Protein AF-A0A7C9DYZ3-F1 (afdb_monomer_lite)

Organism: Opuntia streptacantha (NCBI:txid393608)

Secondary structure (DSSP, 8-state):
-HHHHHHHHHHHHHHHHTT-----TTS-EEEEEEEEE-TTTT-TTSHHHHHHHHHHHIIIIIEEEEEEEEEEE-TTSPEEE---EE--SB-TT-TTPPTTEEEEEEEEE--TTT-SEEEEEEEE-

Foldseek 3Di:
DVVVVVVVVVLVVLQCVLVDDDDDDDFDKDKDKDKDADPVPPPLPPCPPVVVVVVVVQQVPQKWKWFFAPPAADPVRGGDIFDIKGFDDWSPSHPPDDRRMTMTMIMGGDDVNSVHTDDMDMGGD

InterPro domains:
  IPR001024 PLAT/LH2 domain [SM00308] (28-125)
  IPR036392 PLAT/LH2 domain superfamily [SSF49723] (28-124)

Structure (mmCIF, N/CA/C/O backbone):
data_AF-A0A7C9DYZ3-F1
#
_entry.id   AF-A0A7C9DYZ3-F1
#
loop_
_atom_site.group_PDB
_atom_site.id
_atom_site.type_symbol
_atom_site.label_atom_id
_atom_site.label_alt_id
_atom_site.label_comp_id
_atom_site.label_asym_id
_atom_site.label_entity_id
_atom_site.label_seq_id
_atom_site.pdbx_PDB_ins_code
_atom_site.Cartn_x
_atom_site.Cartn_y
_atom_site.Cartn_z
_atom_site.occupancy
_atom_site.B_iso_or_equiv
_atom_site.auth_seq_id
_atom_site.auth_comp_id
_atom_site.auth_asym_id
_atom_site.auth_atom_id
_atom_site.pdbx_PDB_model_num
ATOM 1 N N . ARG A 1 1 ? 26.206 -26.464 -12.274 1.00 66.50 1 ARG A N 1
ATOM 2 C CA . ARG A 1 1 ? 25.627 -27.165 -11.103 1.00 66.50 1 ARG A CA 1
ATOM 3 C C . ARG A 1 1 ? 25.848 -26.382 -9.807 1.00 66.50 1 ARG A C 1
ATOM 5 O O . ARG A 1 1 ? 24.873 -25.877 -9.287 1.00 66.50 1 ARG A O 1
ATOM 12 N N . GLU A 1 2 ? 27.070 -26.205 -9.293 1.00 76.88 2 GLU A N 1
ATOM 13 C CA . GLU A 1 2 ? 27.279 -25.505 -8.002 1.00 76.88 2 GLU A CA 1
ATOM 14 C C . GLU A 1 2 ? 27.096 -23.975 -8.089 1.00 76.88 2 GLU A C 1
ATOM 16 O O . GLU A 1 2 ? 26.298 -23.412 -7.348 1.00 76.88 2 GLU A O 1
ATOM 21 N N . ARG A 1 3 ? 27.678 -23.333 -9.115 1.00 71.94 3 ARG A N 1
ATOM 22 C CA . ARG A 1 3 ? 27.473 -21.898 -9.431 1.00 71.94 3 ARG A CA 1
ATOM 23 C C . ARG A 1 3 ? 26.017 -21.499 -9.708 1.00 71.94 3 ARG A C 1
ATOM 25 O O . ARG A 1 3 ? 25.664 -20.331 -9.637 1.00 71.94 3 ARG A O 1
ATOM 32 N N . GLU A 1 4 ? 25.187 -22.460 -10.087 1.00 72.12 4 GLU A N 1
ATOM 33 C CA . GLU A 1 4 ? 23.780 -22.235 -10.432 1.00 72.12 4 GLU A CA 1
ATOM 34 C C . GLU A 1 4 ? 22.916 -22.219 -9.169 1.00 72.12 4 GLU A C 1
ATOM 36 O O . GLU A 1 4 ? 22.166 -21.275 -8.952 1.00 72.12 4 GLU A O 1
ATOM 41 N N . ARG A 1 5 ? 23.156 -23.165 -8.253 1.00 75.81 5 ARG A N 1
ATOM 42 C CA . ARG A 1 5 ? 22.546 -23.174 -6.915 1.00 75.81 5 ARG A CA 1
ATOM 43 C C . ARG A 1 5 ? 22.957 -21.974 -6.066 1.00 75.81 5 ARG A C 1
ATOM 45 O O . ARG A 1 5 ? 22.178 -21.506 -5.243 1.00 75.81 5 ARG A O 1
ATOM 52 N N . GLU A 1 6 ? 24.186 -21.488 -6.230 1.00 78.94 6 GLU A N 1
ATOM 53 C CA . GLU A 1 6 ? 24.662 -20.291 -5.530 1.00 78.94 6 GLU A CA 1
ATOM 54 C C . GLU A 1 6 ? 23.914 -19.037 -6.001 1.00 78.94 6 GLU A C 1
ATOM 56 O O . GLU A 1 6 ? 23.446 -18.259 -5.171 1.00 78.94 6 GLU A O 1
ATOM 61 N N . ARG A 1 7 ? 23.678 -18.907 -7.315 1.00 71.00 7 ARG A N 1
ATOM 62 C CA . ARG A 1 7 ? 22.825 -17.850 -7.879 1.00 71.00 7 ARG A CA 1
ATOM 63 C C . ARG A 1 7 ? 21.375 -17.971 -7.423 1.00 71.00 7 ARG A C 1
ATOM 65 O O . ARG A 1 7 ? 20.777 -16.958 -7.084 1.00 71.00 7 ARG A O 1
ATOM 72 N N . GLU A 1 8 ? 20.819 -19.180 -7.373 1.00 71.75 8 GLU A N 1
ATOM 73 C CA . GLU A 1 8 ? 19.464 -19.412 -6.852 1.00 71.75 8 GLU A CA 1
ATOM 74 C C . GLU A 1 8 ? 19.353 -19.009 -5.377 1.00 71.75 8 GLU A C 1
ATOM 76 O O . GLU A 1 8 ? 18.424 -18.300 -4.997 1.00 71.75 8 GLU A O 1
ATOM 81 N N . ARG A 1 9 ? 20.327 -19.383 -4.540 1.00 75.25 9 ARG A N 1
ATOM 82 C CA . ARG A 1 9 ? 20.363 -18.978 -3.126 1.00 75.25 9 ARG A CA 1
ATOM 83 C C . ARG A 1 9 ? 20.508 -17.472 -2.960 1.00 75.25 9 ARG A C 1
ATOM 85 O O . ARG A 1 9 ? 19.810 -16.880 -2.143 1.00 75.25 9 ARG A O 1
ATOM 92 N N . GLU A 1 10 ? 21.378 -16.842 -3.741 1.00 74.31 10 GLU A N 1
ATOM 93 C CA . GLU A 1 10 ? 21.534 -15.388 -3.735 1.00 74.31 10 GLU A CA 1
ATOM 94 C C . GLU A 1 10 ? 20.234 -14.689 -4.169 1.00 74.31 10 GLU A C 1
ATOM 96 O O . GLU A 1 10 ? 19.822 -13.695 -3.567 1.00 74.31 10 GLU A O 1
ATOM 101 N N . MET A 1 11 ? 19.553 -15.234 -5.179 1.00 66.69 11 MET A N 1
ATOM 102 C CA . MET A 1 11 ? 18.279 -14.730 -5.691 1.00 66.69 11 MET A CA 1
ATOM 103 C C . MET A 1 11 ? 17.149 -14.859 -4.663 1.00 66.69 11 MET A C 1
ATOM 105 O O . MET A 1 11 ? 16.346 -13.934 -4.533 1.00 66.69 11 MET A O 1
ATOM 109 N N . LEU A 1 12 ? 17.112 -15.964 -3.916 1.00 69.69 12 LEU A N 1
ATOM 110 C CA . LEU A 1 12 ? 16.163 -16.185 -2.825 1.00 69.69 12 LEU A CA 1
ATOM 111 C C . LEU A 1 12 ? 16.435 -15.250 -1.645 1.00 69.69 12 LEU A C 1
ATOM 113 O O . LEU A 1 12 ? 15.505 -14.641 -1.126 1.00 69.69 12 LEU A O 1
ATOM 117 N N . ASN A 1 13 ? 17.698 -15.057 -1.265 1.00 65.81 13 ASN A N 1
ATOM 118 C CA . ASN A 1 13 ? 18.055 -14.145 -0.177 1.00 65.81 13 ASN A CA 1
ATOM 119 C C . ASN A 1 13 ? 17.676 -12.692 -0.503 1.00 65.81 13 ASN A C 1
ATOM 121 O O . ASN A 1 13 ? 17.133 -11.993 0.351 1.00 65.81 13 ASN A O 1
ATOM 125 N N . LYS A 1 14 ? 17.882 -12.249 -1.751 1.00 64.19 14 LYS A N 1
ATOM 126 C CA . LYS A 1 14 ? 17.424 -10.926 -2.218 1.00 64.19 14 LYS A CA 1
ATOM 127 C C . LYS A 1 14 ? 15.899 -10.795 -2.198 1.00 64.19 14 LYS A C 1
ATOM 129 O O . LYS A 1 14 ? 15.389 -9.719 -1.888 1.00 64.19 14 LYS A O 1
ATOM 134 N N . LEU A 1 15 ? 15.176 -11.872 -2.515 1.00 57.25 15 LEU A N 1
ATOM 135 C CA . LEU A 1 15 ? 13.712 -11.891 -2.473 1.00 57.25 15 LEU A CA 1
ATOM 136 C C . LEU A 1 15 ? 13.193 -11.757 -1.036 1.00 57.25 15 LEU A C 1
ATOM 138 O O . LEU A 1 15 ? 12.281 -10.967 -0.790 1.00 57.25 15 LEU A O 1
ATOM 142 N N . VAL A 1 16 ? 13.797 -12.496 -0.101 1.00 64.50 16 VAL A N 1
ATOM 143 C CA . VAL A 1 16 ? 13.464 -12.456 1.329 1.00 64.50 16 VAL A CA 1
ATOM 144 C C . VAL A 1 16 ? 13.733 -11.074 1.915 1.00 64.50 16 VAL A C 1
ATOM 146 O O . VAL A 1 16 ? 12.865 -10.542 2.600 1.00 64.50 16 VAL A O 1
ATOM 149 N N . ASP A 1 17 ? 14.870 -10.451 1.604 1.00 61.84 17 ASP A N 1
ATOM 150 C CA . ASP A 1 17 ? 15.204 -9.099 2.078 1.00 61.84 17 ASP A CA 1
ATOM 151 C C . ASP A 1 17 ? 14.166 -8.064 1.618 1.00 61.84 17 ASP A C 1
ATOM 153 O O . ASP A 1 17 ? 13.617 -7.310 2.417 1.00 61.84 17 ASP A O 1
ATOM 157 N N . CYS A 1 18 ? 13.767 -8.111 0.345 1.00 55.31 18 CYS A N 1
ATOM 158 C CA . CYS A 1 18 ? 12.752 -7.202 -0.183 1.00 55.31 18 CYS A CA 1
ATOM 159 C C . CYS A 1 18 ? 11.333 -7.472 0.376 1.00 55.31 18 CYS A C 1
ATOM 161 O O . CYS A 1 18 ? 10.425 -6.680 0.115 1.00 55.31 18 CYS A O 1
ATOM 163 N N . CYS A 1 19 ? 11.083 -8.625 1.008 1.00 52.72 19 CYS A N 1
ATOM 164 C CA . CYS A 1 19 ? 9.807 -8.986 1.652 1.00 52.72 19 CYS A CA 1
ATOM 165 C C . CYS A 1 19 ? 9.865 -8.856 3.182 1.00 52.72 19 CYS A C 1
ATOM 167 O O . CYS A 1 19 ? 8.846 -9.036 3.849 1.00 52.72 19 CYS A O 1
ATOM 169 N N . SER A 1 20 ? 11.043 -8.588 3.747 1.00 53.69 20 SER A N 1
ATOM 170 C CA . SER A 1 20 ? 11.243 -8.587 5.190 1.00 53.69 20 SER A CA 1
ATOM 171 C C . SER A 1 20 ? 10.620 -7.344 5.819 1.00 53.69 20 SER A C 1
ATOM 173 O O . SER A 1 20 ? 10.947 -6.207 5.482 1.00 53.69 20 SER A O 1
ATOM 175 N N . VAL A 1 21 ? 9.714 -7.565 6.770 1.00 52.03 21 VAL A N 1
ATOM 176 C CA . VAL A 1 21 ? 9.134 -6.509 7.602 1.00 52.03 21 VAL A CA 1
ATOM 177 C C . VAL A 1 21 ? 10.143 -6.163 8.701 1.00 52.03 21 VAL A C 1
ATOM 179 O O . VAL A 1 21 ? 10.467 -6.999 9.542 1.00 52.03 21 VAL A O 1
ATOM 182 N N . HIS A 1 22 ? 10.656 -4.931 8.709 1.00 50.41 22 HIS A N 1
ATOM 183 C CA . HIS A 1 22 ? 11.542 -4.458 9.776 1.00 50.41 22 HIS A CA 1
ATOM 184 C C . HIS A 1 22 ? 10.754 -4.247 11.079 1.00 50.41 22 HIS A C 1
ATOM 186 O O . HIS A 1 22 ? 10.003 -3.280 11.216 1.00 50.41 22 HIS A O 1
ATOM 192 N N . HIS A 1 23 ? 10.950 -5.141 12.049 1.00 41.16 23 HIS A N 1
ATOM 193 C CA . HIS A 1 23 ? 10.341 -5.057 13.375 1.00 41.16 23 HIS A CA 1
ATOM 194 C C . HIS A 1 23 ? 11.152 -4.100 14.269 1.00 41.16 23 HIS A C 1
ATOM 196 O O . HIS A 1 23 ? 12.239 -4.433 14.737 1.00 41.16 23 HIS A O 1
ATOM 202 N N . GLY A 1 24 ? 10.645 -2.880 14.464 1.00 42.94 24 GLY A N 1
ATOM 203 C CA . GLY A 1 24 ? 11.203 -1.875 15.373 1.00 42.94 24 GLY A CA 1
ATOM 204 C C . GLY A 1 24 ? 10.192 -1.541 16.466 1.00 42.94 24 GLY A C 1
ATOM 205 O O . GLY A 1 24 ? 9.040 -1.239 16.168 1.00 42.94 24 GLY A O 1
ATOM 206 N N . SER A 1 25 ? 10.622 -1.616 17.720 1.00 49.25 25 SER A N 1
ATOM 207 C CA . SER A 1 25 ? 9.800 -1.555 18.930 1.00 49.25 25 SER A CA 1
ATOM 208 C C . SER A 1 25 ? 8.962 -0.268 19.098 1.00 49.25 25 SER A C 1
ATOM 210 O O . SER A 1 25 ? 9.440 0.845 18.882 1.00 49.25 25 SER A O 1
ATOM 212 N N . LYS A 1 26 ? 7.724 -0.471 19.590 1.00 50.66 26 LYS A N 1
ATOM 213 C CA . LYS A 1 26 ? 6.744 0.467 20.200 1.00 50.66 26 LYS A CA 1
ATOM 214 C C . LYS A 1 26 ? 5.700 1.220 19.358 1.00 50.66 26 LYS A C 1
ATOM 216 O O . LYS A 1 26 ? 4.947 2.000 19.930 1.00 50.66 26 LYS A O 1
ATOM 221 N N . LYS A 1 27 ? 5.530 0.891 18.081 1.00 58.66 27 LYS A N 1
ATOM 222 C CA . LYS A 1 27 ? 4.233 0.973 17.375 1.00 58.66 27 LYS A CA 1
ATOM 223 C C . LYS A 1 27 ? 4.204 -0.197 16.410 1.00 58.66 27 LYS A C 1
ATOM 225 O O . LYS A 1 27 ? 5.220 -0.398 15.740 1.00 58.66 27 LYS A O 1
ATOM 230 N N . GLU A 1 28 ? 3.141 -0.992 16.372 1.00 78.19 28 GLU A N 1
ATOM 231 C CA . GLU A 1 28 ? 3.104 -2.072 15.387 1.00 78.19 28 GLU A CA 1
ATOM 232 C C . GLU A 1 28 ? 3.160 -1.444 13.987 1.00 78.19 28 GLU A C 1
ATOM 234 O O . GLU A 1 28 ? 2.627 -0.361 13.732 1.00 78.19 28 GLU A O 1
ATOM 239 N N . LYS A 1 29 ? 3.946 -2.044 13.098 1.00 87.25 29 LYS A N 1
ATOM 240 C CA . LYS A 1 29 ? 4.179 -1.528 11.750 1.00 87.25 29 LYS A CA 1
ATOM 241 C C . LYS A 1 29 ? 3.868 -2.627 10.764 1.00 87.25 29 LYS A C 1
ATOM 243 O O . LYS A 1 29 ? 4.343 -3.750 10.929 1.00 87.25 29 LYS A O 1
ATOM 248 N N . ILE A 1 30 ? 3.151 -2.277 9.706 1.00 88.88 30 ILE A N 1
ATOM 249 C CA . ILE A 1 30 ? 2.915 -3.180 8.584 1.00 88.88 30 ILE A CA 1
ATOM 250 C C . ILE A 1 30 ? 3.876 -2.788 7.469 1.00 88.88 30 ILE A C 1
ATOM 252 O O . ILE A 1 30 ? 3.783 -1.700 6.903 1.00 88.88 30 ILE A O 1
ATOM 256 N N . GLY A 1 31 ? 4.828 -3.669 7.171 1.00 88.56 31 GLY A N 1
ATOM 257 C CA . GLY A 1 31 ? 5.681 -3.541 5.994 1.00 88.56 31 GLY A CA 1
ATOM 258 C C . GLY A 1 31 ? 4.966 -4.069 4.754 1.00 88.56 31 GLY A C 1
ATOM 259 O O . GLY A 1 31 ? 4.274 -5.083 4.815 1.00 88.56 31 GLY A O 1
ATOM 260 N N . GLY A 1 32 ? 5.146 -3.393 3.627 1.00 85.94 32 GLY A N 1
ATOM 261 C CA . GLY A 1 32 ? 4.594 -3.790 2.340 1.00 85.94 32 GLY A CA 1
ATOM 262 C C . GLY A 1 32 ? 5.540 -3.473 1.188 1.00 85.94 32 GLY A C 1
ATOM 263 O O . GLY A 1 32 ? 6.531 -2.752 1.335 1.00 85.94 32 GLY A O 1
ATOM 264 N N . ARG A 1 33 ? 5.202 -4.000 0.011 1.00 87.25 33 ARG A N 1
ATOM 265 C CA . ARG A 1 33 ? 5.870 -3.684 -1.250 1.00 87.25 33 ARG A CA 1
ATOM 266 C C . ARG A 1 33 ? 4.849 -3.133 -2.232 1.00 87.25 33 ARG A C 1
ATOM 268 O O . ARG A 1 33 ? 3.814 -3.754 -2.451 1.00 87.25 33 ARG A O 1
ATOM 275 N N . VAL A 1 34 ? 5.173 -2.008 -2.855 1.00 86.94 34 VAL A N 1
ATOM 276 C CA . VAL A 1 34 ? 4.394 -1.433 -3.955 1.00 86.94 34 VAL A CA 1
ATOM 277 C C . VAL A 1 34 ? 5.182 -1.624 -5.242 1.00 86.94 34 VAL A C 1
ATOM 279 O O . VAL A 1 34 ? 6.341 -1.224 -5.310 1.00 86.94 34 VAL A O 1
ATOM 282 N N . VAL A 1 35 ? 4.568 -2.233 -6.254 1.00 85.12 35 VAL A N 1
ATOM 283 C CA . VAL A 1 35 ? 5.140 -2.348 -7.601 1.00 85.12 35 VAL A CA 1
ATOM 284 C C . VAL A 1 35 ? 4.348 -1.430 -8.521 1.00 85.12 35 VAL A C 1
ATOM 286 O O . VAL A 1 35 ? 3.127 -1.538 -8.603 1.00 85.12 35 VAL A O 1
ATOM 289 N N . LEU A 1 36 ? 5.039 -0.492 -9.163 1.00 80.69 36 LEU A N 1
ATOM 290 C CA . LEU A 1 36 ? 4.455 0.504 -10.054 1.00 80.69 36 LEU A CA 1
ATOM 291 C C . LEU A 1 36 ? 5.005 0.325 -11.465 1.00 80.69 36 LEU A C 1
ATOM 293 O O . LEU A 1 36 ? 6.196 0.078 -11.646 1.00 80.69 36 LEU A O 1
ATOM 297 N N . MET A 1 37 ? 4.147 0.546 -12.456 1.00 75.44 37 MET A N 1
ATOM 298 C CA . MET A 1 37 ? 4.537 0.673 -13.857 1.00 75.44 37 MET A CA 1
ATOM 299 C C . MET A 1 37 ? 4.259 2.100 -14.317 1.00 75.44 37 MET A C 1
ATOM 301 O O . MET A 1 37 ? 3.167 2.633 -14.105 1.00 75.44 37 MET A O 1
ATOM 305 N N . LYS A 1 38 ? 5.238 2.741 -14.957 1.00 68.00 38 LYS A N 1
ATOM 306 C CA . LYS A 1 38 ? 5.021 4.057 -15.568 1.00 68.00 38 LYS A CA 1
ATOM 307 C C . LYS A 1 38 ? 4.173 3.880 -16.837 1.00 68.00 38 LYS A C 1
ATOM 309 O O . LYS A 1 38 ? 4.298 2.897 -17.557 1.00 68.00 38 LYS A O 1
ATOM 314 N N . LYS A 1 39 ? 3.304 4.846 -17.136 1.00 66.12 39 LYS A N 1
ATOM 315 C CA . LYS A 1 39 ? 2.420 4.784 -18.316 1.00 66.12 39 LYS A CA 1
ATOM 316 C C . LYS A 1 39 ? 3.174 4.899 -19.654 1.00 66.12 39 LYS A C 1
ATOM 318 O O . LYS A 1 39 ? 2.709 4.379 -20.658 1.00 66.12 39 LYS A O 1
ATOM 323 N N . ASN A 1 40 ? 4.350 5.531 -19.670 1.00 54.94 40 ASN A N 1
ATOM 324 C CA . ASN A 1 40 ? 5.118 5.822 -20.894 1.00 54.94 40 ASN A CA 1
ATOM 325 C C . ASN A 1 40 ? 6.157 4.734 -21.249 1.00 54.94 40 ASN A C 1
ATOM 327 O O . ASN A 1 40 ? 7.225 5.043 -21.762 1.00 54.94 40 ASN A O 1
ATOM 331 N N . VAL A 1 41 ? 5.885 3.468 -20.931 1.00 45.62 41 VAL A N 1
ATOM 332 C CA . VAL A 1 41 ? 6.881 2.376 -20.927 1.00 45.62 41 VAL A CA 1
ATOM 333 C C . VAL A 1 41 ? 6.726 1.475 -22.158 1.00 45.62 41 VAL A C 1
ATOM 335 O O . VAL A 1 41 ? 6.606 0.262 -22.056 1.00 45.62 41 VAL A O 1
ATOM 338 N N . LEU A 1 42 ? 6.718 2.077 -23.349 1.00 50.75 42 LEU A N 1
ATOM 339 C CA . LEU A 1 42 ? 7.003 1.345 -24.594 1.00 50.75 42 LEU A CA 1
ATOM 340 C C . LEU A 1 42 ? 8.357 1.731 -25.213 1.00 50.75 42 LEU A C 1
ATOM 342 O O . LEU A 1 42 ? 8.877 0.954 -26.006 1.00 50.75 42 LEU A O 1
ATOM 346 N N . ASP A 1 43 ? 8.987 2.834 -24.788 1.00 47.06 43 ASP A N 1
ATOM 347 C CA . ASP A 1 43 ? 10.351 3.199 -25.203 1.00 47.06 43 ASP A CA 1
ATOM 348 C C . ASP A 1 43 ? 11.375 2.797 -24.134 1.00 47.06 43 ASP A C 1
ATOM 350 O O . ASP A 1 43 ? 11.820 3.576 -23.292 1.00 47.06 43 ASP A O 1
ATOM 354 N N . PHE A 1 44 ? 11.737 1.517 -24.158 1.00 48.91 44 PHE A N 1
ATOM 355 C CA . PHE A 1 44 ? 12.659 0.869 -23.222 1.00 48.91 44 PHE A CA 1
ATOM 356 C C . PHE A 1 44 ? 14.148 1.195 -23.438 1.00 48.91 44 PHE A C 1
ATOM 358 O O . PHE A 1 44 ? 14.993 0.628 -22.748 1.00 48.91 44 PHE A O 1
ATOM 365 N N . ASN A 1 45 ? 14.502 2.081 -24.373 1.00 50.72 45 ASN A N 1
ATOM 366 C CA . ASN A 1 45 ? 15.900 2.240 -24.786 1.00 50.72 45 ASN A CA 1
ATOM 367 C C . ASN A 1 45 ? 16.713 3.255 -23.947 1.00 50.72 45 ASN A C 1
ATOM 369 O O . ASN A 1 45 ? 17.935 3.183 -23.962 1.00 50.72 45 ASN A O 1
ATOM 373 N N . ASP A 1 46 ? 16.067 4.139 -23.167 1.00 47.69 46 ASP A N 1
ATOM 374 C CA . ASP A 1 46 ? 16.725 5.251 -22.430 1.00 47.69 46 ASP A CA 1
ATOM 375 C C . ASP A 1 46 ? 16.521 5.218 -20.891 1.00 47.69 46 ASP A C 1
ATOM 377 O O . ASP A 1 46 ? 16.729 6.192 -20.162 1.00 47.69 46 ASP A O 1
ATOM 381 N N . PHE A 1 47 ? 16.091 4.069 -20.359 1.00 49.78 47 PHE A N 1
ATOM 382 C CA . PHE A 1 47 ? 15.523 3.927 -19.009 1.00 49.78 47 PHE A CA 1
ATOM 383 C C . PHE A 1 47 ? 16.519 4.169 -17.853 1.00 49.78 47 PHE A C 1
ATOM 385 O O . PHE A 1 47 ? 16.100 4.514 -16.754 1.00 49.78 47 PHE A O 1
ATOM 392 N N . SER A 1 48 ? 17.831 4.008 -18.044 1.00 52.22 48 SER A N 1
ATOM 393 C CA . SER A 1 48 ? 18.778 4.027 -16.914 1.00 52.22 48 SER A CA 1
ATOM 394 C C . SER A 1 48 ? 19.047 5.423 -16.337 1.00 52.22 48 SER A C 1
ATOM 396 O O . SER A 1 48 ? 19.254 5.534 -15.130 1.00 52.22 48 SER A O 1
ATOM 398 N N . ALA A 1 49 ? 19.010 6.480 -17.157 1.00 51.53 49 ALA A N 1
ATOM 399 C CA . AL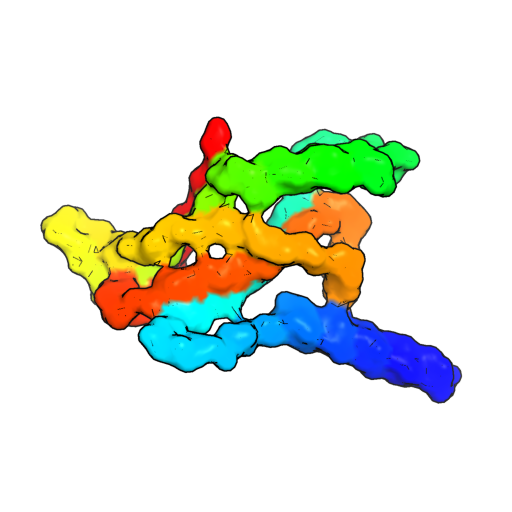A A 1 49 ? 19.274 7.850 -16.709 1.00 51.53 49 ALA A CA 1
ATOM 400 C C . ALA A 1 49 ? 17.983 8.607 -16.339 1.00 51.53 49 ALA A C 1
ATOM 402 O O . ALA A 1 49 ? 17.903 9.202 -15.270 1.00 51.53 49 ALA A O 1
ATOM 403 N N . SER A 1 50 ? 16.930 8.517 -17.163 1.00 49.16 50 SER A N 1
ATOM 404 C CA . SER A 1 50 ? 15.695 9.305 -16.973 1.00 49.16 50 SER A CA 1
ATOM 405 C C . SER A 1 50 ? 14.781 8.788 -15.847 1.00 49.16 50 SER A C 1
ATOM 407 O O . SER A 1 50 ? 13.988 9.534 -15.267 1.00 49.16 50 SER A O 1
ATOM 409 N N . VAL A 1 51 ? 14.873 7.501 -15.500 1.00 51.97 51 VAL A N 1
ATOM 410 C CA . VAL A 1 51 ? 14.030 6.898 -14.451 1.00 51.97 51 VAL A CA 1
ATOM 411 C C . VAL A 1 51 ? 14.503 7.254 -13.060 1.00 51.97 51 VAL A C 1
ATOM 413 O O . VAL A 1 51 ? 13.671 7.390 -12.170 1.00 51.97 51 VAL A O 1
ATOM 416 N N . VAL A 1 52 ? 15.808 7.445 -12.874 1.00 53.78 52 VAL A N 1
ATOM 417 C CA . VAL A 1 52 ? 16.358 7.913 -11.600 1.00 53.78 52 VAL A CA 1
ATOM 418 C C . VAL A 1 52 ? 15.829 9.317 -11.287 1.00 53.78 52 VAL A C 1
ATOM 420 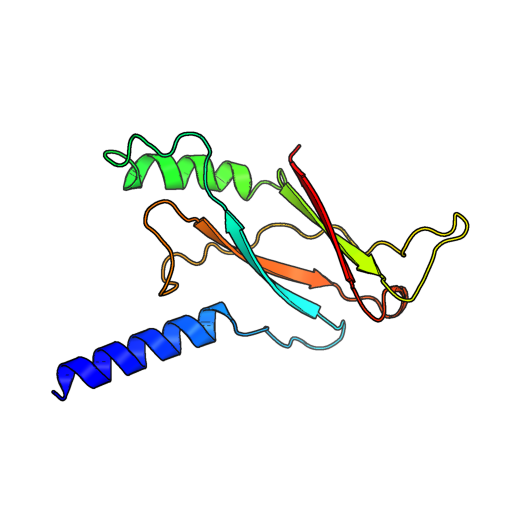O O . VAL A 1 52 ? 15.385 9.554 -10.163 1.00 53.78 52 VAL A O 1
ATOM 423 N N . ASP A 1 53 ? 15.755 10.194 -12.293 1.00 53.50 53 ASP A N 1
ATOM 424 C CA . ASP A 1 53 ? 15.232 11.558 -12.140 1.00 53.50 53 ASP A CA 1
ATOM 425 C C . ASP A 1 53 ? 13.716 11.577 -11.880 1.00 53.50 53 ASP A C 1
ATOM 427 O O . ASP A 1 53 ? 13.252 12.173 -10.907 1.00 53.50 53 ASP A O 1
ATOM 431 N N . GLY A 1 54 ? 12.926 10.851 -12.682 1.00 56.53 54 GLY A N 1
ATOM 432 C CA . GLY A 1 54 ? 11.469 10.766 -12.493 1.00 56.53 54 GLY A CA 1
ATOM 433 C C . GLY A 1 54 ? 11.048 10.024 -11.218 1.00 56.53 54 GLY A C 1
ATOM 434 O O . GLY A 1 54 ? 9.939 10.211 -10.717 1.00 56.53 54 GLY A O 1
ATOM 435 N N . LEU A 1 55 ? 11.928 9.189 -10.668 1.00 58.56 55 LEU A N 1
ATOM 436 C CA . LEU A 1 55 ? 11.689 8.502 -9.411 1.00 58.56 55 LEU A CA 1
ATOM 437 C C . LEU A 1 55 ? 11.823 9.438 -8.203 1.00 58.56 55 LEU A C 1
ATOM 439 O O . LEU A 1 55 ? 11.051 9.324 -7.249 1.00 58.56 55 LEU A O 1
ATOM 443 N N . HIS A 1 56 ? 12.749 10.395 -8.241 1.00 58.84 56 HIS A N 1
ATOM 444 C CA . HIS A 1 56 ? 12.857 11.381 -7.168 1.00 58.84 56 HIS A CA 1
ATOM 445 C C . HIS A 1 56 ? 11.544 12.162 -6.982 1.00 58.84 56 HIS A C 1
ATOM 447 O O . HIS A 1 56 ? 11.141 12.443 -5.854 1.00 58.84 56 HIS A O 1
ATOM 453 N N . GLU A 1 57 ? 10.810 12.409 -8.071 1.00 60.56 57 GLU A N 1
ATOM 454 C CA . GLU A 1 57 ? 9.487 13.032 -8.017 1.00 60.56 57 GLU A CA 1
ATOM 455 C C . GLU A 1 57 ? 8.409 12.163 -7.351 1.00 60.56 57 GLU A C 1
ATOM 457 O O . GLU A 1 57 ? 7.587 12.688 -6.602 1.00 60.56 57 GLU A O 1
ATOM 462 N N . LEU A 1 58 ? 8.397 10.848 -7.600 1.00 61.94 58 LEU A N 1
ATOM 463 C CA . LEU A 1 58 ? 7.427 9.920 -6.994 1.00 61.94 58 LEU A CA 1
ATOM 464 C C . LEU A 1 58 ? 7.674 9.722 -5.492 1.00 61.94 58 LEU A C 1
ATOM 466 O O . LEU A 1 58 ? 6.735 9.515 -4.724 1.00 61.94 58 LEU A O 1
ATOM 470 N N . LEU A 1 59 ? 8.936 9.816 -5.072 1.00 62.00 59 LEU A N 1
ATOM 471 C CA . LEU A 1 59 ? 9.357 9.732 -3.671 1.00 62.00 59 LEU A CA 1
ATOM 472 C C . LEU A 1 59 ? 9.039 11.020 -2.879 1.00 62.00 59 LEU A C 1
ATOM 474 O O . LEU A 1 59 ? 9.071 11.016 -1.649 1.00 62.00 59 LEU A O 1
ATOM 478 N N . GLY A 1 60 ? 8.680 12.113 -3.562 1.00 59.56 60 GLY A N 1
ATOM 479 C CA . GLY A 1 60 ? 8.382 13.431 -2.990 1.00 59.56 60 GLY A CA 1
ATOM 480 C C . GLY A 1 60 ? 6.965 13.608 -2.429 1.00 59.56 60 GLY A C 1
ATOM 481 O O . GLY A 1 60 ? 6.372 14.660 -2.635 1.00 59.56 60 GLY A O 1
ATOM 482 N N . LYS A 1 61 ? 6.404 12.605 -1.738 1.00 63.50 61 LYS A N 1
ATOM 483 C CA . LYS A 1 61 ? 5.027 12.597 -1.177 1.00 63.50 61 LYS A CA 1
ATOM 484 C C . LYS A 1 61 ? 3.864 12.691 -2.184 1.00 63.50 61 LYS A C 1
ATOM 486 O O . LYS A 1 61 ? 2.724 12.761 -1.745 1.00 63.50 61 LYS A O 1
ATOM 491 N N . LYS A 1 62 ? 4.110 12.611 -3.498 1.00 76.00 62 LYS A N 1
ATOM 492 C CA . LYS A 1 62 ? 3.044 12.677 -4.521 1.00 76.00 62 LYS A CA 1
ATOM 493 C C . LYS A 1 62 ? 2.041 11.523 -4.429 1.00 76.00 62 LYS A C 1
ATOM 495 O O . LYS A 1 62 ? 0.857 11.715 -4.673 1.00 76.00 62 LYS A O 1
ATOM 500 N N . ILE A 1 63 ? 2.508 10.322 -4.066 1.00 85.75 63 ILE A N 1
ATOM 501 C CA . ILE A 1 63 ? 1.641 9.148 -3.915 1.00 85.75 63 ILE A CA 1
ATOM 502 C C . ILE A 1 63 ? 1.531 8.754 -2.446 1.00 85.75 63 ILE A C 1
ATOM 504 O O . ILE A 1 63 ? 2.529 8.383 -1.821 1.00 85.75 63 ILE A O 1
ATOM 508 N N . SER A 1 64 ? 0.309 8.792 -1.917 1.00 91.06 64 SER A N 1
ATOM 509 C CA . SER A 1 64 ? -0.012 8.351 -0.562 1.00 91.06 64 SER A CA 1
ATOM 510 C C . SER A 1 64 ? -0.878 7.097 -0.562 1.00 91.06 64 SER A C 1
ATOM 512 O O . SER A 1 64 ? -1.677 6.843 -1.468 1.00 91.06 64 SER A O 1
ATOM 514 N N . PHE A 1 65 ? -0.699 6.313 0.493 1.00 93.06 65 PHE A N 1
ATOM 515 C CA . PHE A 1 65 ? -1.367 5.047 0.727 1.00 93.06 65 PHE A CA 1
ATOM 516 C C . PHE A 1 65 ? -1.973 5.053 2.127 1.00 93.06 65 PHE A C 1
ATOM 518 O O . PHE A 1 65 ? -1.296 5.410 3.093 1.00 93.06 65 PHE A O 1
ATOM 525 N N . GLN A 1 66 ? -3.227 4.634 2.259 1.00 94.19 66 GLN A N 1
ATOM 526 C CA . GLN A 1 66 ? -3.905 4.513 3.551 1.00 94.19 66 GLN A CA 1
ATOM 527 C C . GLN A 1 66 ? -4.596 3.163 3.662 1.00 94.19 66 GLN A C 1
ATOM 529 O O . GLN A 1 66 ? -5.350 2.777 2.768 1.00 94.19 66 GLN A O 1
ATOM 534 N N . LEU A 1 67 ? -4.353 2.467 4.772 1.00 94.44 67 LEU A N 1
ATOM 535 C CA . LEU A 1 67 ? -5.083 1.253 5.116 1.00 94.44 67 LEU A CA 1
ATOM 536 C C . LEU A 1 67 ? -6.517 1.599 5.517 1.00 94.44 67 LEU A C 1
ATOM 538 O O . LEU A 1 67 ? -6.760 2.620 6.162 1.00 94.44 67 LEU A O 1
ATOM 542 N N . VAL A 1 68 ? -7.443 0.723 5.146 1.00 95.31 68 VAL A N 1
ATOM 543 C CA . VAL A 1 68 ? -8.855 0.790 5.523 1.00 95.31 68 VAL A CA 1
ATOM 544 C C . VAL A 1 68 ? -9.198 -0.473 6.300 1.00 95.31 68 VAL A C 1
ATOM 546 O O . VAL A 1 68 ? -8.947 -1.585 5.817 1.00 95.31 68 VAL A O 1
ATOM 549 N N . SER A 1 69 ? -9.761 -0.303 7.495 1.00 94.81 69 SER A N 1
ATOM 550 C CA . SER A 1 69 ? -10.219 -1.418 8.323 1.00 94.81 69 SER A CA 1
ATOM 551 C C . SER A 1 69 ? -11.369 -2.176 7.659 1.00 94.81 69 SER A C 1
ATOM 553 O O . SER A 1 69 ? -12.271 -1.569 7.081 1.00 94.81 69 SER A O 1
ATOM 555 N N . ALA A 1 70 ? -11.340 -3.504 7.759 1.00 94.88 70 ALA A N 1
ATOM 556 C CA . ALA A 1 70 ? -12.450 -4.378 7.380 1.00 94.88 70 ALA A CA 1
ATOM 557 C C . ALA A 1 70 ? -13.434 -4.644 8.527 1.00 94.88 70 ALA A C 1
ATOM 559 O O . ALA A 1 70 ? -14.532 -5.140 8.279 1.00 94.88 70 ALA A O 1
ATOM 560 N N . VAL A 1 71 ? -13.027 -4.373 9.769 1.00 95.44 71 VAL A N 1
ATOM 561 C CA . VAL A 1 71 ? -13.739 -4.816 10.980 1.00 95.44 71 VAL A CA 1
ATOM 562 C C . VAL A 1 71 ? -14.208 -3.655 11.853 1.00 95.44 71 VAL A C 1
ATOM 564 O O . VAL A 1 71 ? -15.216 -3.786 12.543 1.00 95.44 71 VAL A O 1
ATOM 567 N N . ASN A 1 72 ? -13.540 -2.503 11.768 1.00 94.06 72 ASN A N 1
ATOM 568 C CA . ASN A 1 72 ? -13.861 -1.306 12.532 1.00 94.06 72 ASN A CA 1
ATOM 569 C C . ASN A 1 72 ? -14.358 -0.196 11.606 1.00 94.06 72 ASN A C 1
ATOM 571 O O . ASN A 1 72 ? -13.727 0.124 10.5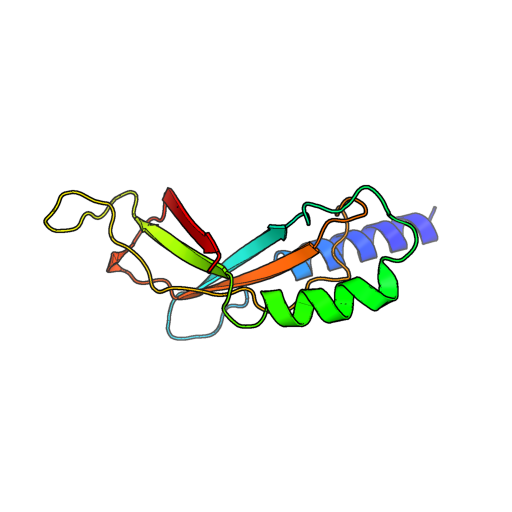97 1.00 94.06 72 ASN A O 1
ATOM 575 N N . PHE A 1 73 ? -15.467 0.436 11.988 1.00 93.62 73 PHE A N 1
ATOM 576 C CA . PHE A 1 73 ? -16.134 1.470 11.199 1.00 93.62 73 PHE A CA 1
ATOM 577 C C . PHE A 1 73 ? -16.176 2.806 11.955 1.00 93.62 73 PHE A C 1
ATOM 579 O O . PHE A 1 73 ? -16.170 2.836 13.188 1.00 93.62 73 PHE A O 1
ATOM 586 N N . ASP A 1 74 ? -16.166 3.912 11.215 1.00 91.38 74 ASP A N 1
ATOM 587 C CA . ASP A 1 74 ? -16.414 5.255 11.732 1.00 91.38 74 ASP A CA 1
ATOM 588 C C . ASP A 1 74 ? -17.919 5.509 11.954 1.00 91.38 74 ASP A C 1
ATOM 590 O O . ASP A 1 74 ? -18.763 4.634 11.744 1.00 91.38 74 ASP A O 1
ATOM 594 N N . SER A 1 75 ? -18.269 6.719 12.398 1.00 91.81 75 SER A N 1
ATOM 595 C CA . SER A 1 75 ? -19.663 7.109 12.650 1.00 91.81 75 SER A CA 1
ATOM 596 C C . SER A 1 75 ? -20.548 7.103 11.401 1.00 91.81 75 SER A C 1
ATOM 598 O O . SER A 1 75 ? -21.766 7.009 11.530 1.00 91.81 75 SER A O 1
ATOM 600 N N . ASP A 1 76 ? -19.951 7.186 10.209 1.00 93.56 76 ASP A N 1
ATOM 601 C CA . ASP A 1 76 ? -20.657 7.185 8.927 1.00 93.56 76 ASP A CA 1
ATOM 602 C C . ASP A 1 76 ? -20.800 5.762 8.352 1.00 93.56 76 ASP A C 1
ATOM 604 O O . ASP A 1 76 ? -21.310 5.587 7.242 1.00 93.56 76 ASP A O 1
ATOM 608 N N . GLY A 1 77 ? -20.336 4.738 9.079 1.00 92.38 77 GLY A N 1
ATOM 609 C CA . GLY A 1 77 ? -20.351 3.342 8.643 1.00 92.38 77 GLY A CA 1
ATOM 610 C C . GLY A 1 77 ? -19.267 2.997 7.618 1.00 92.38 77 GLY A C 1
ATOM 611 O O . GLY A 1 77 ? -19.362 1.963 6.954 1.00 92.38 77 GLY A O 1
ATOM 612 N N . LYS A 1 78 ? -18.236 3.834 7.456 1.00 93.19 78 LYS A N 1
ATOM 613 C CA . LYS A 1 78 ? -17.089 3.556 6.576 1.00 93.19 78 LYS A CA 1
ATOM 614 C C . LYS A 1 78 ? -15.969 2.914 7.381 1.00 93.19 78 LYS A C 1
ATOM 616 O O . LYS A 1 78 ? -15.796 3.216 8.554 1.00 93.19 78 LYS A O 1
ATOM 621 N N . GLY A 1 79 ? -15.188 2.031 6.759 1.00 94.06 79 GLY A N 1
ATOM 622 C CA . GLY A 1 79 ? -14.034 1.422 7.426 1.00 94.06 79 GLY A CA 1
ATOM 623 C C . GLY A 1 79 ? -13.066 2.493 7.936 1.00 94.06 79 GLY A C 1
ATOM 624 O O . GLY A 1 79 ? -12.732 3.426 7.199 1.00 94.06 79 GLY A O 1
ATOM 625 N N . LYS A 1 80 ? -12.616 2.369 9.190 1.00 95.00 80 LYS A N 1
ATOM 626 C CA . LYS A 1 80 ? -11.678 3.323 9.796 1.00 95.00 80 LYS A CA 1
ATOM 627 C C . LYS A 1 80 ? -10.400 3.429 8.968 1.00 95.00 80 LYS A C 1
ATOM 629 O O . LYS A 1 80 ? -9.858 2.424 8.500 1.00 95.00 80 LYS A O 1
ATOM 634 N N . LEU A 1 81 ? -9.918 4.658 8.803 1.00 94.06 81 LEU A N 1
ATOM 635 C CA . LEU A 1 81 ? -8.745 4.962 7.992 1.00 94.06 81 LEU A CA 1
ATOM 636 C C . LEU A 1 81 ? -7.487 5.056 8.846 1.00 94.06 81 LEU A C 1
ATOM 638 O O . LEU A 1 81 ? -7.454 5.757 9.855 1.00 94.06 81 LEU A O 1
ATOM 642 N N . GLY A 1 82 ? -6.423 4.414 8.375 1.00 91.94 82 GLY A N 1
ATOM 643 C CA . GLY A 1 82 ? -5.090 4.600 8.922 1.00 91.94 82 GLY A CA 1
ATOM 644 C C . GLY A 1 82 ? -4.415 5.888 8.474 1.00 91.94 82 GLY A C 1
ATOM 645 O O . GLY A 1 82 ? -4.894 6.626 7.604 1.00 91.94 82 GLY A O 1
ATOM 646 N N . LYS A 1 83 ? -3.239 6.138 9.049 1.00 92.62 83 LYS A N 1
ATOM 647 C CA . LYS A 1 83 ? -2.412 7.292 8.688 1.00 92.62 83 LYS A CA 1
ATOM 648 C C . LYS A 1 83 ? -1.866 7.154 7.260 1.00 92.62 83 LYS A C 1
ATOM 650 O O . LYS A 1 83 ? -1.439 6.060 6.875 1.00 92.62 83 LYS A O 1
ATOM 655 N N . PRO A 1 84 ? -1.820 8.253 6.484 1.00 92.81 84 PRO A N 1
ATOM 656 C CA . PRO A 1 84 ? -1.139 8.267 5.196 1.00 92.81 84 PRO A CA 1
ATOM 657 C C . PRO A 1 84 ? 0.309 7.801 5.317 1.00 92.81 84 PRO A C 1
ATOM 659 O O . PRO A 1 84 ? 1.067 8.282 6.159 1.00 92.81 84 PRO A O 1
ATOM 662 N N . SER A 1 85 ? 0.682 6.871 4.448 1.00 91.44 85 SER A N 1
ATOM 663 C CA . SER A 1 85 ? 2.032 6.340 4.297 1.00 91.44 85 SER A CA 1
ATOM 664 C C . SER A 1 85 ? 2.503 6.569 2.866 1.00 91.44 85 SER A C 1
ATOM 666 O O . SER A 1 85 ? 1.700 6.603 1.936 1.00 91.44 85 SER A O 1
ATOM 668 N N . TYR A 1 86 ? 3.805 6.747 2.687 1.00 89.69 86 TYR A N 1
ATOM 669 C CA . TYR A 1 86 ? 4.400 7.126 1.407 1.00 89.69 86 TYR A CA 1
ATOM 670 C C . TYR A 1 86 ? 5.424 6.086 0.973 1.00 89.69 86 TYR A C 1
ATOM 672 O O . TYR A 1 86 ? 5.932 5.316 1.795 1.00 89.69 86 TYR A O 1
ATOM 680 N N . LEU A 1 87 ? 5.735 6.076 -0.322 1.00 86.50 87 LEU A N 1
ATOM 681 C CA . LEU A 1 87 ? 6.781 5.217 -0.865 1.00 86.50 87 LEU A CA 1
ATOM 682 C C . LEU A 1 87 ? 8.110 5.513 -0.166 1.00 86.50 87 LEU A C 1
ATOM 684 O O . LEU A 1 87 ? 8.555 6.657 -0.088 1.00 86.50 87 LEU A O 1
ATOM 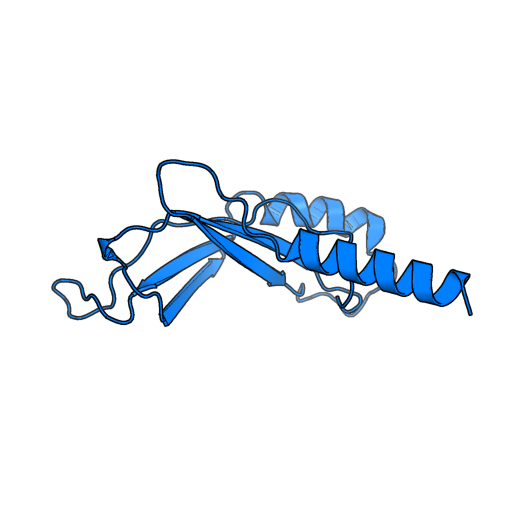688 N N . GLY A 1 88 ? 8.721 4.462 0.363 1.00 78.12 88 GLY A N 1
ATOM 689 C CA . GLY A 1 88 ? 10.037 4.502 0.968 1.00 78.12 88 GLY A CA 1
ATOM 690 C C . GLY A 1 88 ? 11.121 4.153 -0.046 1.00 78.12 88 GLY A C 1
ATOM 691 O O . GLY A 1 88 ? 11.099 4.554 -1.207 1.00 78.12 88 GLY A O 1
ATOM 692 N N . LYS A 1 89 ? 12.112 3.386 0.407 1.00 72.31 89 LYS A N 1
ATOM 693 C CA . LYS A 1 89 ? 13.298 3.065 -0.387 1.00 72.31 89 LYS A CA 1
ATOM 694 C C . LYS A 1 89 ? 12.942 2.269 -1.650 1.00 72.31 89 LYS A C 1
ATOM 696 O O . LYS A 1 89 ? 12.204 1.284 -1.593 1.00 72.31 89 LYS A O 1
ATOM 701 N N . TRP A 1 90 ? 13.541 2.667 -2.773 1.00 73.06 90 TRP A N 1
ATOM 702 C CA . TRP A 1 90 ? 13.508 1.905 -4.020 1.00 73.06 90 TRP A CA 1
ATOM 703 C C . TRP A 1 90 ? 14.234 0.563 -3.873 1.00 73.06 90 TRP A C 1
ATOM 705 O O . TRP A 1 90 ? 15.370 0.500 -3.395 1.00 73.06 90 TRP A O 1
ATOM 715 N N . LEU A 1 91 ? 13.585 -0.511 -4.313 1.00 72.00 91 LEU A N 1
ATOM 716 C CA . LEU A 1 91 ? 14.062 -1.889 -4.236 1.00 72.00 91 LEU A CA 1
ATOM 717 C C . LEU A 1 91 ? 14.642 -2.328 -5.588 1.00 72.00 91 LEU A C 1
ATOM 719 O O . LEU A 1 91 ? 14.143 -3.243 -6.239 1.00 72.00 91 LEU A O 1
ATOM 723 N N . SER A 1 92 ? 15.729 -1.676 -6.008 1.00 58.34 92 SER A N 1
ATOM 724 C CA . SER A 1 92 ? 16.366 -1.859 -7.325 1.00 58.34 92 SER A CA 1
ATOM 725 C C . SER A 1 92 ? 16.927 -3.262 -7.607 1.00 58.34 92 SER A C 1
ATOM 727 O O . SER A 1 92 ? 17.288 -3.560 -8.741 1.00 58.34 92 SER A O 1
ATOM 729 N N . LYS A 1 93 ? 17.026 -4.132 -6.594 1.00 55.66 93 LYS A N 1
ATOM 730 C CA . LYS A 1 93 ? 17.623 -5.478 -6.696 1.00 55.66 93 LYS A CA 1
ATOM 731 C C . LYS A 1 93 ? 16.635 -6.616 -6.434 1.00 55.66 93 LYS A C 1
ATOM 733 O O . LYS A 1 93 ? 17.072 -7.747 -6.215 1.00 55.66 93 LYS A O 1
ATOM 738 N N . CYS A 1 94 ? 15.331 -6.340 -6.435 1.00 57.19 94 CYS A N 1
ATOM 739 C CA . CYS A 1 94 ? 14.347 -7.392 -6.223 1.00 57.19 94 CYS A CA 1
ATOM 740 C C . CYS A 1 94 ? 14.273 -8.322 -7.443 1.00 57.19 94 CYS A C 1
ATOM 742 O O . CYS A 1 94 ? 13.986 -7.892 -8.559 1.00 57.19 94 CYS A O 1
ATOM 744 N N . SER A 1 95 ? 14.522 -9.610 -7.219 1.00 52.09 95 SER A N 1
ATOM 745 C CA . SER A 1 95 ? 14.310 -10.668 -8.204 1.00 52.09 95 SER A CA 1
ATOM 746 C C . SER A 1 95 ? 12.810 -10.834 -8.496 1.00 52.09 95 SER A C 1
ATOM 748 O O . SER A 1 95 ? 11.985 -10.724 -7.591 1.00 52.09 95 SER A O 1
ATOM 750 N N . GLY A 1 96 ? 12.452 -11.076 -9.763 1.00 55.16 96 GLY A N 1
ATOM 751 C CA . GLY A 1 96 ? 11.061 -11.297 -10.193 1.00 55.16 96 GLY A CA 1
ATOM 752 C C . GLY A 1 96 ? 10.292 -10.057 -10.664 1.00 55.16 96 GLY A C 1
ATOM 753 O O . GLY A 1 96 ? 9.095 -10.160 -10.900 1.00 55.16 96 GLY A O 1
ATOM 754 N N . LEU A 1 97 ? 10.954 -8.906 -10.810 1.00 60.34 97 LEU A N 1
ATOM 755 C CA . LEU A 1 97 ? 10.369 -7.731 -11.460 1.00 60.34 97 LEU A CA 1
ATOM 756 C C . LEU A 1 97 ? 10.485 -7.850 -12.981 1.00 60.34 97 LEU A C 1
ATOM 758 O O . LEU A 1 97 ? 11.541 -8.235 -13.495 1.00 60.34 97 LEU A O 1
ATOM 762 N N . THR A 1 98 ? 9.416 -7.511 -13.698 1.00 61.16 98 THR A N 1
ATOM 763 C CA . THR A 1 98 ? 9.478 -7.382 -15.153 1.00 61.16 98 THR A CA 1
ATOM 764 C C . THR A 1 98 ? 10.265 -6.127 -15.547 1.00 61.16 98 THR A C 1
ATOM 766 O O . THR A 1 98 ? 10.278 -5.143 -14.801 1.00 61.16 98 THR A O 1
ATOM 769 N N . PRO A 1 99 ? 10.959 -6.122 -16.702 1.00 60.94 99 PRO A N 1
ATOM 770 C CA . PRO A 1 99 ? 11.583 -4.905 -17.213 1.00 60.94 99 PRO A CA 1
ATOM 771 C C . PRO A 1 99 ? 10.557 -3.765 -17.270 1.00 60.94 99 PRO A C 1
ATOM 773 O O . PRO A 1 99 ? 9.498 -3.922 -17.870 1.00 60.94 99 PRO A O 1
ATOM 776 N N . GLY A 1 100 ? 10.867 -2.629 -16.639 1.00 62.38 100 GLY A N 1
ATOM 777 C CA . GLY A 1 100 ? 9.966 -1.471 -16.548 1.00 62.38 100 GLY A CA 1
ATOM 778 C C . GLY A 1 100 ? 9.197 -1.343 -15.227 1.00 62.38 100 GLY A C 1
ATOM 779 O O . GLY A 1 100 ? 8.659 -0.266 -14.958 1.00 62.38 100 GLY A O 1
ATOM 780 N N . ASP A 1 101 ? 9.200 -2.376 -14.382 1.00 70.12 101 ASP A N 1
ATOM 781 C CA . ASP A 1 101 ? 8.628 -2.307 -13.037 1.00 70.12 101 ASP A CA 1
ATOM 782 C C . ASP A 1 101 ? 9.531 -1.536 -12.075 1.00 70.12 101 ASP A C 1
ATOM 784 O O . ASP A 1 101 ? 10.755 -1.704 -12.039 1.00 70.12 101 ASP A O 1
ATOM 788 N N . LEU A 1 102 ? 8.904 -0.743 -11.210 1.00 75.25 102 LEU A N 1
ATOM 789 C CA . LEU A 1 102 ? 9.559 -0.045 -10.114 1.00 75.25 102 LEU A CA 1
ATOM 790 C C . LEU A 1 102 ? 8.972 -0.517 -8.784 1.00 75.25 102 LEU A C 1
ATOM 792 O O . LEU A 1 102 ? 7.806 -0.265 -8.486 1.00 75.25 102 LEU A O 1
ATOM 796 N N . ALA A 1 103 ? 9.785 -1.198 -7.975 1.00 80.88 103 ALA A N 1
ATOM 797 C CA . ALA A 1 103 ? 9.370 -1.698 -6.669 1.00 80.88 103 ALA A CA 1
ATOM 798 C C . ALA A 1 103 ? 9.844 -0.799 -5.526 1.00 80.88 103 ALA A C 1
ATOM 800 O O . ALA A 1 103 ? 11.023 -0.466 -5.433 1.00 80.88 103 ALA A O 1
ATOM 801 N N . PHE A 1 104 ? 8.946 -0.484 -4.603 1.00 82.25 104 PHE A N 1
ATOM 802 C CA . PHE A 1 104 ? 9.202 0.342 -3.428 1.00 82.25 104 PHE A CA 1
ATOM 803 C C . PHE A 1 104 ? 8.830 -0.406 -2.164 1.00 82.25 104 PHE A C 1
ATOM 805 O O . PHE A 1 104 ? 7.798 -1.077 -2.115 1.00 82.25 104 PHE A O 1
ATOM 812 N N . GLY A 1 105 ? 9.647 -0.251 -1.127 1.00 85.06 105 GLY A N 1
ATOM 813 C CA . GLY A 1 105 ? 9.215 -0.572 0.226 1.00 85.06 105 GLY A CA 1
ATOM 814 C C . GLY A 1 105 ? 8.243 0.494 0.723 1.00 85.06 105 GLY A C 1
ATOM 815 O O . GLY A 1 105 ? 8.446 1.682 0.474 1.00 85.06 105 GLY A O 1
ATOM 816 N N . ILE A 1 106 ? 7.208 0.084 1.445 1.00 88.31 106 ILE A N 1
ATOM 817 C CA . ILE A 1 106 ? 6.321 0.980 2.187 1.00 88.31 106 ILE A CA 1
ATOM 818 C C . ILE A 1 106 ? 6.141 0.444 3.603 1.00 88.31 106 ILE A C 1
ATOM 820 O O . ILE A 1 106 ? 6.133 -0.766 3.821 1.00 88.31 106 ILE A O 1
ATOM 824 N N . THR A 1 107 ? 5.996 1.348 4.566 1.00 90.44 107 THR A N 1
ATOM 825 C CA . THR A 1 107 ? 5.748 0.986 5.959 1.00 90.44 107 THR A CA 1
ATOM 826 C C . THR A 1 107 ? 4.575 1.797 6.470 1.00 90.44 107 THR A C 1
ATOM 828 O O . THR A 1 107 ? 4.647 3.024 6.502 1.00 90.44 107 THR A O 1
ATOM 831 N N . PHE A 1 108 ? 3.525 1.104 6.890 1.00 90.75 108 PHE A N 1
ATOM 832 C CA . PHE A 1 108 ? 2.364 1.693 7.533 1.00 90.75 108 PHE A CA 1
ATOM 833 C C . PHE A 1 108 ? 2.553 1.686 9.046 1.00 90.75 108 PHE A C 1
ATOM 835 O O . PHE A 1 108 ? 2.994 0.688 9.623 1.00 90.75 108 PHE A O 1
ATOM 842 N N . GLU A 1 109 ? 2.208 2.797 9.689 1.00 89.25 109 GLU A N 1
ATOM 843 C CA . GLU A 1 109 ? 1.961 2.812 11.130 1.00 89.25 109 GLU A CA 1
ATOM 844 C C . GLU A 1 109 ? 0.635 2.089 11.365 1.00 89.25 109 GLU A C 1
ATOM 846 O O . GLU A 1 109 ? -0.399 2.526 10.855 1.00 89.25 109 GLU A O 1
ATOM 851 N N . TRP A 1 110 ? 0.681 0.955 12.062 1.00 84.00 110 TRP A N 1
ATOM 852 C CA . TRP A 1 110 ? -0.525 0.239 12.442 1.00 84.00 110 TRP A CA 1
ATOM 853 C C . TRP A 1 110 ? -1.071 0.824 13.736 1.00 84.00 110 TRP A C 1
ATOM 855 O O . TRP A 1 110 ? -0.323 1.168 14.655 1.00 84.00 110 TRP A O 1
ATOM 865 N N . ASP A 1 111 ? -2.385 0.966 13.753 1.00 81.56 111 ASP A N 1
ATOM 866 C CA . ASP A 1 111 ? -3.157 1.505 14.855 1.00 81.56 111 ASP A CA 1
ATOM 867 C C . ASP A 1 111 ? -4.171 0.432 15.251 1.00 81.56 111 ASP A C 1
ATOM 869 O O . ASP A 1 111 ? -4.846 -0.118 14.375 1.00 81.56 111 ASP A O 1
ATOM 873 N N . GLU A 1 112 ? -4.278 0.138 16.548 1.00 82.44 112 GLU A N 1
ATOM 874 C CA . GLU A 1 112 ? -5.245 -0.827 17.088 1.00 82.44 112 GLU A CA 1
ATOM 875 C C . GLU A 1 112 ? -6.682 -0.461 16.686 1.00 82.44 112 GLU A C 1
ATOM 877 O O . GLU A 1 112 ? -7.532 -1.335 16.536 1.00 82.44 112 GLU A O 1
ATOM 882 N N . GLU A 1 113 ? -6.960 0.821 16.418 1.00 84.31 113 GLU A N 1
ATOM 883 C CA . GLU A 1 113 ? -8.261 1.252 15.912 1.00 84.31 113 GLU A CA 1
ATOM 884 C C . GLU A 1 113 ? -8.586 0.730 14.506 1.00 84.31 113 GLU A C 1
ATOM 886 O O . GLU A 1 113 ? -9.763 0.592 14.163 1.00 84.31 113 GLU A O 1
ATOM 891 N N . ILE A 1 114 ? -7.579 0.442 13.679 1.00 87.19 114 ILE A N 1
ATOM 892 C CA . ILE A 1 114 ? -7.774 -0.197 12.371 1.00 87.19 114 ILE A CA 1
ATOM 893 C C . ILE A 1 114 ? -7.992 -1.697 12.557 1.00 87.19 114 ILE A C 1
ATOM 895 O O . ILE A 1 114 ? -8.773 -2.282 11.808 1.00 87.19 114 ILE A O 1
ATOM 899 N N . ASP A 1 115 ? -7.322 -2.302 13.539 1.00 88.50 115 ASP A N 1
ATOM 900 C CA . ASP A 1 115 ? -7.290 -3.746 13.772 1.00 88.50 115 ASP A CA 1
ATOM 901 C C . ASP A 1 115 ? -6.927 -4.506 12.478 1.00 88.50 115 ASP A C 1
ATOM 903 O O . ASP A 1 115 ? -5.779 -4.458 12.027 1.00 88.50 115 ASP A O 1
ATOM 907 N N . VAL A 1 116 ? -7.899 -5.119 11.797 1.00 92.88 116 VAL A N 1
ATOM 908 C CA . VAL A 1 116 ? -7.670 -5.861 10.550 1.00 92.88 116 VAL A CA 1
ATOM 909 C C . VAL A 1 116 ? -7.869 -4.967 9.315 1.00 92.88 116 VAL A C 1
ATOM 911 O O . VAL A 1 116 ? -9.008 -4.606 8.997 1.00 92.88 116 VAL A O 1
ATOM 914 N N . PRO A 1 117 ? -6.808 -4.638 8.550 1.00 93.38 117 PRO A N 1
ATOM 915 C CA . PRO A 1 117 ? -6.954 -3.949 7.274 1.00 93.38 117 PRO A CA 1
ATOM 916 C C . PRO A 1 117 ? -7.495 -4.900 6.197 1.00 93.38 117 PRO A C 1
ATOM 918 O O . PRO A 1 117 ? -7.010 -6.021 6.052 1.00 93.38 117 PRO A O 1
ATOM 921 N N . GLY A 1 118 ? -8.459 -4.440 5.395 1.00 93.94 118 GLY A N 1
ATOM 922 C CA . GLY A 1 118 ? -8.988 -5.214 4.258 1.00 93.94 118 GLY A CA 1
ATOM 923 C C . GLY A 1 118 ? -9.065 -4.459 2.937 1.00 93.94 118 GLY A C 1
ATOM 924 O O . GLY A 1 118 ? -9.378 -5.062 1.913 1.00 93.94 118 GLY A O 1
ATOM 925 N N . ALA A 1 119 ? -8.759 -3.162 2.928 1.00 95.19 119 ALA A N 1
ATOM 926 C CA . ALA A 1 119 ? -8.638 -2.389 1.700 1.00 95.19 119 ALA A CA 1
ATOM 927 C C . ALA A 1 119 ? -7.544 -1.317 1.811 1.00 95.19 119 ALA A C 1
ATOM 929 O O . ALA A 1 119 ? -7.013 -1.039 2.889 1.00 95.19 119 ALA A O 1
ATOM 930 N N . LEU A 1 120 ? -7.202 -0.728 0.664 1.00 94.62 120 LEU A N 1
ATOM 931 C CA . LEU A 1 120 ? -6.174 0.296 0.528 1.00 94.62 120 LEU A CA 1
ATOM 932 C C . LEU A 1 120 ? -6.698 1.445 -0.333 1.00 94.62 120 LEU A C 1
ATOM 934 O O . LEU A 1 120 ? -7.217 1.221 -1.426 1.00 94.62 120 LEU A O 1
ATOM 938 N N . ILE A 1 121 ? -6.514 2.674 0.139 1.00 95.19 121 ILE A N 1
ATOM 939 C CA . ILE A 1 121 ? -6.712 3.883 -0.662 1.00 95.19 121 ILE A CA 1
ATOM 940 C C . ILE A 1 121 ? -5.357 4.315 -1.207 1.00 95.19 121 ILE A C 1
ATOM 942 O O . ILE A 1 121 ? -4.401 4.451 -0.445 1.00 95.19 121 ILE A O 1
ATOM 946 N N . VAL A 1 122 ? -5.303 4.568 -2.514 1.00 93.69 122 VAL A N 1
ATOM 947 C CA . VAL A 1 122 ? -4.139 5.137 -3.199 1.00 93.69 122 VAL A CA 1
ATOM 948 C C . VAL A 1 122 ? -4.530 6.496 -3.757 1.00 93.69 122 VAL 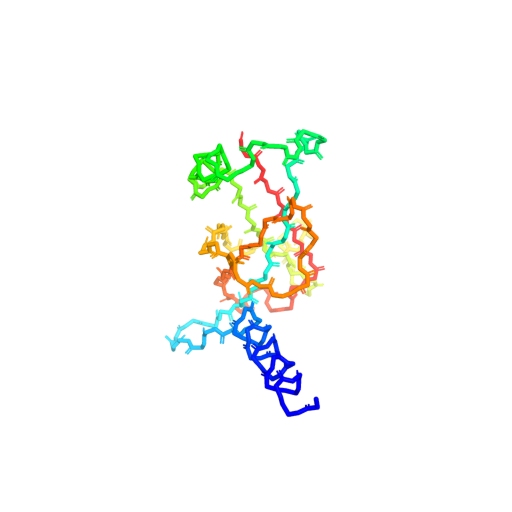A C 1
ATOM 950 O O . VAL A 1 122 ? -5.529 6.606 -4.469 1.00 93.69 122 VAL A O 1
ATOM 953 N N . ARG A 1 123 ? -3.754 7.532 -3.440 1.00 91.56 123 ARG A N 1
ATOM 954 C CA . ARG A 1 123 ? -3.931 8.875 -4.005 1.00 91.56 123 ARG A CA 1
ATOM 955 C C . ARG A 1 123 ? -2.641 9.298 -4.676 1.00 91.56 123 ARG A C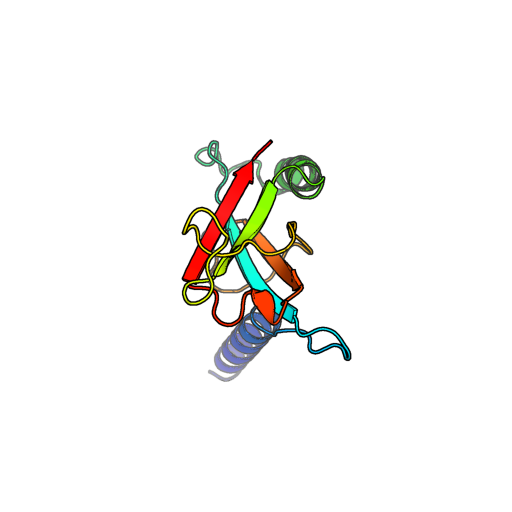 1
ATOM 957 O O . ARG A 1 123 ? -1.590 9.191 -4.060 1.00 91.56 123 ARG A O 1
ATOM 964 N N . ASN A 1 124 ? -2.749 9.759 -5.915 1.00 86.44 124 ASN A N 1
ATOM 965 C CA . ASN A 1 124 ? -1.676 10.411 -6.651 1.00 86.44 124 ASN A CA 1
ATOM 966 C C . ASN A 1 124 ? -2.082 11.879 -6.819 1.00 86.44 124 ASN A C 1
ATOM 968 O O . ASN A 1 124 ? -3.086 12.137 -7.486 1.00 86.44 124 ASN A O 1
ATOM 972 N N . GLU A 1 125 ? -1.374 12.780 -6.144 1.00 74.94 125 GLU A N 1
ATOM 973 C CA . GLU A 1 125 ? -1.539 14.239 -6.249 1.00 74.94 125 GLU A CA 1
ATOM 974 C C . GLU A 1 125 ? -0.912 14.779 -7.540 1.00 74.94 125 GLU A C 1
ATOM 976 O O . GLU A 1 125 ? -1.568 15.628 -8.184 1.00 74.94 125 GLU A O 1
#

Sequence (125 aa):
REREREREREMLNKLVDCCSVHHGSKKEKIGGRVVLMKKNVLDFNDFSASVVDGLHELLGKKISFQLVSAVNFDSDGKGKLGKPSYLGKWLSKCSGLTPGDLAFGITFEWDEEIDVPGALIVRNE

pLDDT: mean 73.94, std 16.45, range [41.16, 95.44]

Radius of gyration: 17.64 Å; chains: 1; bounding box: 48×41×45 Å